Protein AF-A0ABD1BRX6-F1 (afdb_monomer_lite)

Foldseek 3Di:
DDPDDDPVSVVVVVVVVVVVCVVDVCPVVVVVVVVVVLLVPDPDPLLNVLLVVLVVDDAFDKDFLQVSLVVCCVVVSFPCPVHDVVSSVVSVVSVVVCVVSVSKAWDPDPDPRTIITD

pLDDT: mean 79.78, std 15.74, range [40.69, 96.5]

InterPro domains:
  IPR036388 Winged helix-like DNA-binding domain superfamily [G3DSA:1.10.10.10] (34-117)
  IPR044974 Disease resistance protein, plants [PTHR23155] (2-105)
  IPR058922 Disease resistance protein, winged helix domain [PF23559] (56-108)

Organism: NCBI:txid228776

Sequence (118 aa):
MSCKRTIQEWRHAVYVLNSYAIEFPGMEDKILTLMKYSFDSLKGEQLKSCLLYCALYPEDARISEEKLIEYWICEGIIDGSEGLERAENKGYKIIGSLVCASLLMNQINHNPYGIAYV

Radius of gyration: 17.4 Å; chains: 1; bounding box: 40×39×44 Å

Structure (mmCIF, N/CA/C/O backbone):
data_AF-A0ABD1BRX6-F1
#
_entry.id   AF-A0ABD1BRX6-F1
#
loop_
_atom_site.group_PDB
_atom_site.id
_atom_site.type_symbol
_atom_site.label_atom_id
_atom_site.label_alt_id
_atom_site.label_comp_id
_atom_site.label_asym_id
_atom_site.label_entity_id
_atom_site.label_seq_id
_atom_site.pdbx_PDB_ins_code
_atom_site.Cartn_x
_atom_site.Cartn_y
_atom_site.Cartn_z
_atom_site.occupancy
_atom_site.B_iso_or_equiv
_atom_site.auth_seq_id
_atom_site.auth_comp_id
_atom_site.auth_asym_id
_atom_site.auth_atom_id
_atom_site.pdbx_PDB_model_num
ATOM 1 N N . MET A 1 1 ? 22.929 6.873 -10.933 1.00 40.75 1 MET A N 1
ATOM 2 C CA . MET A 1 1 ? 22.444 7.807 -11.974 1.00 40.75 1 MET A CA 1
ATOM 3 C C . MET A 1 1 ? 22.599 7.133 -13.329 1.00 40.75 1 MET A C 1
ATOM 5 O O . MET A 1 1 ? 23.716 6.773 -13.673 1.00 40.75 1 MET A O 1
ATOM 9 N N . SER A 1 2 ? 21.500 6.878 -14.043 1.00 46.09 2 SER A N 1
ATOM 10 C CA . SER A 1 2 ? 21.537 6.257 -15.378 1.00 46.09 2 SER A CA 1
ATOM 11 C C . SER A 1 2 ? 22.032 7.272 -16.415 1.00 46.09 2 SER A C 1
ATOM 13 O O . SER A 1 2 ? 21.628 8.431 -16.385 1.00 46.09 2 SER A O 1
ATOM 15 N N . CYS A 1 3 ? 22.922 6.860 -17.318 1.00 58.00 3 CYS A N 1
ATOM 16 C CA . CYS A 1 3 ? 23.550 7.717 -18.332 1.00 58.00 3 CYS A CA 1
ATOM 17 C C . CYS A 1 3 ? 22.679 7.980 -19.579 1.00 58.00 3 CYS A C 1
ATOM 19 O O . CYS A 1 3 ? 23.136 8.648 -20.503 1.00 58.00 3 CYS A O 1
ATOM 21 N N . LYS A 1 4 ? 21.440 7.476 -19.610 1.00 70.81 4 LYS A N 1
ATOM 22 C CA . LYS A 1 4 ? 20.518 7.536 -20.756 1.00 70.81 4 LYS A CA 1
ATOM 23 C C . LYS A 1 4 ? 19.879 8.927 -20.863 1.00 70.81 4 LYS A C 1
ATOM 25 O O . LYS A 1 4 ? 19.254 9.387 -19.909 1.00 70.81 4 LYS A O 1
ATOM 30 N N . ARG A 1 5 ? 20.021 9.603 -22.009 1.00 81.88 5 ARG A N 1
ATOM 31 C CA . ARG A 1 5 ? 19.590 11.007 -22.200 1.00 81.88 5 ARG A CA 1
ATOM 32 C C . ARG A 1 5 ? 18.540 11.190 -23.293 1.00 81.88 5 ARG A C 1
ATOM 34 O O . ARG A 1 5 ? 17.907 12.238 -23.346 1.00 81.88 5 ARG A O 1
ATOM 41 N N . THR A 1 6 ? 18.338 10.194 -24.150 1.00 86.62 6 THR A N 1
ATOM 42 C CA . THR A 1 6 ? 17.428 10.273 -25.301 1.00 86.62 6 THR A CA 1
ATOM 43 C C . THR A 1 6 ? 16.291 9.257 -25.214 1.00 86.62 6 THR A C 1
ATOM 45 O O . THR A 1 6 ? 16.429 8.186 -24.622 1.00 86.62 6 THR A O 1
ATOM 48 N N . ILE A 1 7 ? 15.153 9.568 -25.841 1.00 84.50 7 ILE A N 1
ATOM 49 C CA . ILE A 1 7 ? 13.979 8.678 -25.877 1.00 84.50 7 ILE A CA 1
ATOM 50 C C . ILE A 1 7 ? 14.340 7.324 -26.509 1.00 84.50 7 ILE A C 1
ATOM 52 O O . ILE A 1 7 ? 13.854 6.285 -26.075 1.00 84.50 7 ILE A O 1
ATOM 56 N N . GLN A 1 8 ? 15.217 7.317 -27.511 1.00 89.56 8 GLN A N 1
ATOM 57 C CA . GLN A 1 8 ? 15.677 6.119 -28.208 1.00 89.56 8 GLN A CA 1
ATOM 58 C C . GLN A 1 8 ? 16.503 5.209 -27.290 1.00 89.56 8 GLN A C 1
ATOM 60 O O . GLN A 1 8 ? 16.295 3.999 -27.273 1.00 89.56 8 GLN A O 1
ATOM 65 N N . GLU A 1 9 ? 17.392 5.785 -26.479 1.00 79.12 9 GLU A N 1
ATOM 66 C CA . GLU A 1 9 ? 18.186 5.050 -25.492 1.00 79.12 9 GLU A CA 1
ATOM 67 C C . GLU A 1 9 ? 17.325 4.403 -24.398 1.00 79.12 9 GLU A C 1
ATOM 69 O O . GLU A 1 9 ? 17.636 3.294 -23.946 1.00 79.12 9 GLU A O 1
ATOM 74 N N . TRP A 1 10 ? 16.248 5.085 -23.990 1.00 82.12 10 TRP A N 1
ATOM 75 C CA . TRP A 1 10 ? 15.253 4.571 -23.047 1.00 82.12 10 TRP A CA 1
ATOM 76 C C . TRP A 1 10 ? 14.375 3.487 -23.672 1.00 82.12 10 TRP A C 1
ATOM 78 O O . TRP A 1 10 ? 14.231 2.420 -23.084 1.00 82.12 10 TRP A O 1
ATOM 88 N N . ARG A 1 11 ? 13.875 3.688 -24.898 1.00 84.81 11 ARG A N 1
ATOM 89 C CA . ARG A 1 11 ? 13.128 2.657 -25.643 1.00 84.81 11 ARG A CA 1
ATOM 90 C C . ARG A 1 11 ? 13.950 1.388 -25.836 1.00 84.81 11 ARG A C 1
ATOM 92 O O . ARG A 1 11 ? 13.429 0.292 -25.668 1.00 84.81 11 ARG A O 1
ATOM 99 N N . HIS A 1 12 ? 15.238 1.532 -26.137 1.00 80.44 12 HIS A N 1
ATOM 100 C CA . HIS A 1 12 ? 16.141 0.393 -26.237 1.00 80.44 12 HIS A CA 1
ATOM 101 C C . HIS A 1 12 ? 16.356 -0.290 -24.879 1.00 80.44 12 HIS A C 1
ATOM 103 O O . HIS A 1 12 ? 16.354 -1.511 -24.818 1.00 80.44 12 HIS A O 1
ATOM 109 N N . ALA A 1 13 ? 16.481 0.465 -23.782 1.00 76.56 13 ALA A N 1
ATOM 110 C CA . ALA A 1 13 ? 16.593 -0.120 -22.443 1.00 76.56 13 ALA A CA 1
ATOM 111 C C . ALA A 1 13 ? 15.339 -0.921 -22.048 1.00 76.56 13 ALA A C 1
ATOM 113 O O . ALA A 1 13 ? 15.476 -2.024 -21.531 1.00 76.56 13 ALA A O 1
ATOM 114 N N . VAL A 1 14 ? 14.142 -0.402 -22.342 1.00 79.38 14 VAL A N 1
ATOM 115 C CA . VAL A 1 14 ? 12.863 -1.099 -22.114 1.00 79.38 14 VAL A CA 1
ATOM 116 C C . VAL A 1 14 ? 12.765 -2.361 -22.970 1.00 79.38 14 VAL A C 1
ATOM 118 O O . VAL A 1 14 ? 12.422 -3.421 -22.462 1.00 79.38 14 VAL A O 1
ATOM 121 N N . TYR A 1 15 ? 13.124 -2.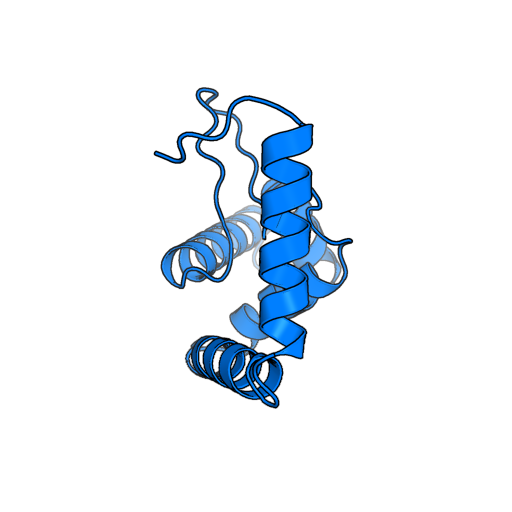277 -24.255 1.00 79.81 15 TYR A N 1
ATOM 122 C CA . TYR A 1 15 ? 13.175 -3.444 -25.138 1.00 79.81 15 TYR A CA 1
ATOM 123 C C . TYR A 1 15 ? 14.124 -4.526 -24.605 1.00 79.81 15 TYR A C 1
ATOM 125 O O . TYR A 1 15 ? 13.775 -5.704 -24.582 1.00 79.81 15 TYR A O 1
ATOM 133 N N . VAL A 1 16 ? 15.313 -4.127 -24.144 1.00 76.50 16 VAL A N 1
ATOM 134 C CA . VAL A 1 16 ? 16.284 -5.035 -23.530 1.00 76.50 16 VAL A CA 1
ATOM 135 C C . VAL A 1 16 ? 15.688 -5.661 -22.267 1.00 76.50 16 VAL A C 1
ATOM 137 O O . VAL A 1 16 ? 15.606 -6.874 -22.190 1.00 76.50 16 VAL A O 1
ATOM 140 N N . LEU A 1 17 ? 15.167 -4.879 -21.322 1.00 71.81 17 LEU A N 1
ATOM 141 C CA . LEU A 1 17 ? 14.546 -5.416 -20.101 1.00 71.81 17 LEU A CA 1
ATOM 142 C C . LEU A 1 17 ? 13.419 -6.421 -20.393 1.00 71.81 17 LEU A C 1
ATOM 144 O O . LEU A 1 17 ? 13.397 -7.504 -19.811 1.00 71.81 17 LEU A O 1
ATOM 148 N N . ASN A 1 18 ? 12.539 -6.104 -21.344 1.00 69.69 18 ASN A N 1
ATOM 149 C CA . ASN A 1 18 ? 11.449 -6.995 -21.741 1.00 69.69 18 ASN A CA 1
ATOM 150 C C . ASN A 1 18 ? 11.947 -8.259 -22.456 1.00 69.69 18 ASN A C 1
ATOM 152 O O . ASN A 1 18 ? 11.389 -9.332 -22.256 1.00 69.69 18 ASN A O 1
ATOM 156 N N . SER A 1 19 ? 13.009 -8.168 -23.261 1.00 68.00 19 SER A N 1
ATOM 157 C CA . SER A 1 19 ? 13.626 -9.356 -23.871 1.00 68.00 19 SER A CA 1
ATOM 158 C C . SER A 1 19 ? 14.379 -10.214 -22.851 1.00 68.00 19 SER A C 1
ATOM 160 O O . SER A 1 19 ? 14.318 -11.434 -22.943 1.00 68.00 19 SER A O 1
ATOM 162 N N . TYR A 1 20 ? 14.974 -9.622 -21.812 1.00 62.28 20 TYR A N 1
ATOM 163 C CA . TYR A 1 20 ? 15.551 -10.360 -20.684 1.00 62.28 20 TYR A CA 1
ATOM 164 C C . TYR A 1 20 ? 14.491 -11.164 -19.910 1.00 62.28 20 TYR A C 1
ATOM 166 O O . TYR A 1 20 ? 14.751 -12.305 -19.534 1.00 62.28 20 TYR A O 1
ATOM 174 N N . ALA A 1 21 ? 13.280 -10.630 -19.719 1.00 60.06 21 ALA A N 1
ATOM 175 C CA . ALA A 1 21 ? 12.174 -11.393 -19.128 1.00 60.06 21 ALA A CA 1
ATOM 176 C C . ALA A 1 21 ? 11.797 -12.636 -19.967 1.00 60.06 21 ALA A C 1
ATOM 178 O O . ALA A 1 21 ? 11.381 -13.651 -19.412 1.00 60.06 21 ALA A O 1
ATOM 179 N N . ILE A 1 22 ? 12.004 -12.579 -21.290 1.00 59.50 22 ILE A N 1
ATOM 180 C CA . ILE A 1 22 ? 11.786 -13.689 -22.234 1.00 59.50 22 ILE A CA 1
ATOM 181 C C . ILE A 1 22 ? 12.970 -14.679 -22.229 1.00 59.50 22 ILE A C 1
ATOM 183 O O . ILE A 1 22 ? 12.765 -15.885 -22.356 1.00 59.50 22 ILE A O 1
ATOM 187 N N . GLU A 1 23 ? 14.207 -14.200 -22.063 1.00 59.25 23 GLU A N 1
ATOM 188 C CA . GLU A 1 23 ? 15.433 -15.021 -22.079 1.00 59.25 23 GLU A CA 1
ATOM 189 C C . GLU A 1 23 ? 15.666 -15.837 -20.796 1.00 59.25 23 GLU A C 1
ATOM 191 O O . GLU A 1 23 ? 16.423 -16.811 -20.816 1.00 59.25 23 GLU A O 1
ATOM 196 N N . PHE A 1 24 ? 15.001 -15.491 -19.691 1.00 61.78 24 PHE A N 1
ATOM 197 C CA . PHE A 1 24 ? 15.063 -16.230 -18.429 1.00 61.78 24 PHE A CA 1
ATOM 198 C C . PHE A 1 24 ? 13.697 -16.846 -18.095 1.00 61.78 24 PHE A C 1
ATOM 200 O O . PHE A 1 24 ? 12.947 -16.264 -17.306 1.00 61.78 24 PHE A O 1
ATOM 207 N N . PRO A 1 25 ? 13.370 -18.041 -18.632 1.00 61.03 25 PRO A N 1
ATOM 208 C CA . PRO A 1 25 ? 12.165 -18.771 -18.252 1.00 61.03 25 PRO A CA 1
ATOM 209 C C . PRO A 1 25 ? 12.076 -18.885 -16.721 1.00 61.03 25 PRO A C 1
ATOM 211 O O . PRO A 1 25 ? 12.994 -19.397 -16.074 1.00 61.03 25 PRO A O 1
ATOM 214 N N . GLY A 1 26 ? 11.005 -18.346 -16.136 1.00 66.44 26 GLY A N 1
ATOM 215 C CA . GLY A 1 26 ? 10.793 -18.293 -14.685 1.00 66.44 26 GLY A CA 1
ATOM 216 C C . GLY A 1 26 ? 11.391 -17.077 -13.961 1.00 66.44 26 GLY A C 1
ATOM 217 O O . GLY A 1 26 ? 11.418 -17.054 -12.732 1.00 66.44 26 GLY A O 1
ATOM 218 N N . MET A 1 27 ? 11.887 -16.051 -14.666 1.00 71.12 27 MET A N 1
ATOM 219 C CA . MET A 1 27 ? 12.215 -14.754 -14.049 1.00 71.12 27 MET A CA 1
ATOM 220 C C . MET A 1 27 ? 10.964 -14.081 -13.485 1.00 71.12 27 MET A C 1
ATOM 222 O O . MET A 1 27 ? 11.006 -13.586 -12.361 1.00 71.12 27 MET A O 1
ATOM 226 N N . GLU A 1 28 ? 9.860 -14.123 -14.229 1.00 70.38 28 GLU A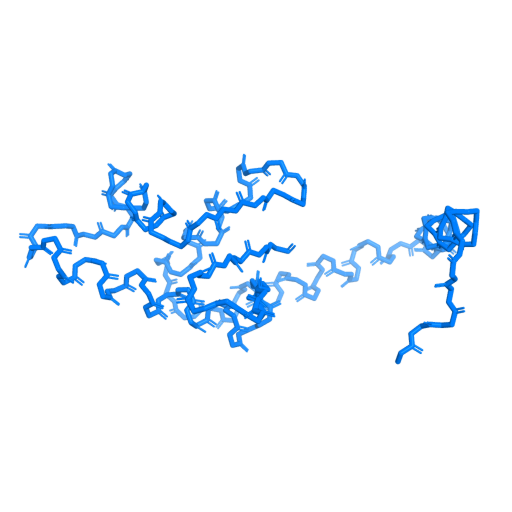 N 1
ATOM 227 C CA . GLU A 1 28 ? 8.551 -13.682 -13.750 1.00 70.38 28 GLU A CA 1
ATOM 228 C C . GLU A 1 28 ? 8.167 -14.440 -12.473 1.00 70.38 28 GLU A C 1
ATOM 230 O O . GLU A 1 28 ? 7.934 -13.810 -11.448 1.00 70.38 28 GLU A O 1
ATOM 235 N N . ASP A 1 29 ? 8.264 -15.774 -12.467 1.00 75.94 29 ASP A N 1
ATOM 236 C CA . ASP A 1 29 ? 7.997 -16.589 -11.273 1.00 75.94 29 ASP A CA 1
ATOM 237 C C . ASP A 1 29 ? 8.878 -16.196 -10.078 1.00 75.94 29 ASP A C 1
ATOM 239 O O . ASP A 1 29 ? 8.404 -16.123 -8.943 1.00 75.94 29 ASP A O 1
ATOM 243 N N . LYS A 1 30 ? 10.165 -15.904 -10.306 1.00 75.62 30 LYS A N 1
ATOM 244 C CA . LYS A 1 30 ? 11.093 -15.461 -9.252 1.00 75.62 30 LYS A CA 1
ATOM 245 C C . LYS A 1 30 ? 10.734 -14.079 -8.711 1.00 75.62 30 LYS A C 1
ATOM 247 O O . LYS A 1 30 ? 10.744 -13.894 -7.495 1.00 75.62 30 LYS A O 1
ATOM 252 N N . ILE A 1 31 ? 10.418 -13.122 -9.583 1.00 78.31 31 ILE A N 1
ATOM 253 C CA . ILE A 1 31 ? 10.022 -11.762 -9.190 1.00 78.31 31 ILE A CA 1
ATOM 254 C C . ILE A 1 31 ? 8.683 -11.803 -8.451 1.00 78.31 31 ILE A C 1
ATOM 256 O O . ILE A 1 31 ? 8.579 -11.244 -7.362 1.00 78.31 31 ILE A O 1
ATOM 260 N N . LEU A 1 32 ? 7.699 -12.535 -8.975 1.00 76.56 32 LEU A N 1
ATOM 261 C CA . LEU A 1 32 ? 6.409 -12.750 -8.324 1.00 76.56 32 LEU A CA 1
ATOM 262 C C . LEU A 1 32 ? 6.574 -13.429 -6.963 1.00 76.56 32 LEU A C 1
ATOM 264 O O . LEU A 1 32 ? 5.912 -13.039 -6.006 1.00 76.56 32 LEU A O 1
ATOM 268 N N . THR A 1 33 ? 7.492 -14.391 -6.832 1.00 75.75 33 THR A N 1
ATOM 269 C CA . THR A 1 33 ? 7.795 -15.031 -5.541 1.00 75.75 33 THR A CA 1
ATOM 270 C C . THR A 1 33 ? 8.378 -14.031 -4.539 1.00 75.75 33 THR A C 1
ATOM 272 O O . THR A 1 33 ? 7.990 -14.039 -3.372 1.00 75.75 33 THR A O 1
ATOM 275 N N . LEU A 1 34 ? 9.275 -13.142 -4.977 1.00 79.06 34 LEU A N 1
ATOM 276 C CA . LEU A 1 34 ? 9.840 -12.086 -4.129 1.00 79.06 34 LEU A CA 1
ATOM 277 C C . LEU A 1 34 ? 8.780 -11.054 -3.719 1.00 79.06 34 LEU A C 1
ATOM 279 O O . LEU A 1 34 ? 8.691 -10.705 -2.544 1.00 79.06 34 LEU A O 1
ATOM 283 N N . MET A 1 35 ? 7.942 -10.611 -4.659 1.00 78.75 35 MET A N 1
ATOM 284 C CA . MET A 1 35 ? 6.825 -9.704 -4.376 1.00 78.75 35 MET A CA 1
ATOM 285 C C . MET A 1 35 ? 5.826 -10.341 -3.410 1.00 78.75 35 MET A C 1
ATOM 287 O O . MET A 1 35 ? 5.424 -9.710 -2.432 1.00 78.75 35 MET A O 1
ATOM 291 N N . LYS A 1 36 ? 5.481 -11.615 -3.629 1.00 81.12 36 LYS A N 1
ATOM 292 C CA . LYS A 1 36 ? 4.609 -12.386 -2.742 1.00 81.12 36 LYS A CA 1
ATOM 293 C C . LYS A 1 36 ? 5.201 -12.508 -1.343 1.00 81.12 36 LYS A C 1
ATOM 295 O O . LYS A 1 36 ? 4.481 -12.317 -0.375 1.00 81.12 36 LYS A O 1
ATOM 300 N N . TYR A 1 37 ? 6.501 -12.768 -1.218 1.00 81.75 37 TYR A N 1
ATOM 301 C CA . TYR A 1 37 ? 7.163 -12.812 0.084 1.00 81.75 37 TYR A CA 1
ATOM 302 C C . TYR A 1 37 ? 7.047 -11.474 0.831 1.00 81.75 37 TYR A C 1
ATOM 304 O O . TYR A 1 37 ? 6.668 -11.452 2.003 1.00 81.75 37 TYR A O 1
ATOM 312 N N . SER A 1 38 ? 7.310 -10.352 0.153 1.00 78.88 38 SER A N 1
ATOM 313 C CA . SER A 1 38 ? 7.136 -9.018 0.739 1.00 78.88 38 SER A CA 1
ATOM 314 C C . SER A 1 38 ? 5.682 -8.766 1.151 1.00 78.88 38 SER A C 1
ATOM 316 O O . SER A 1 38 ? 5.438 -8.289 2.258 1.00 78.88 38 SER A O 1
ATOM 318 N N . PHE A 1 39 ? 4.715 -9.160 0.319 1.00 82.56 39 PHE A N 1
ATOM 319 C CA . PHE A 1 39 ? 3.287 -9.079 0.631 1.00 82.56 39 PHE A CA 1
ATOM 320 C C . PHE A 1 39 ? 2.897 -9.931 1.849 1.00 82.56 39 PHE A C 1
ATOM 322 O O . PHE A 1 39 ? 2.227 -9.451 2.764 1.00 82.56 39 PHE A O 1
ATOM 329 N N . ASP A 1 40 ? 3.352 -11.182 1.906 1.00 84.19 40 ASP A N 1
ATOM 330 C CA . ASP A 1 40 ? 3.069 -12.114 3.000 1.00 84.19 40 ASP A CA 1
ATOM 331 C C . ASP A 1 40 ? 3.700 -11.652 4.320 1.00 84.19 40 ASP A C 1
ATOM 333 O O . ASP A 1 40 ? 3.149 -11.915 5.392 1.00 84.19 4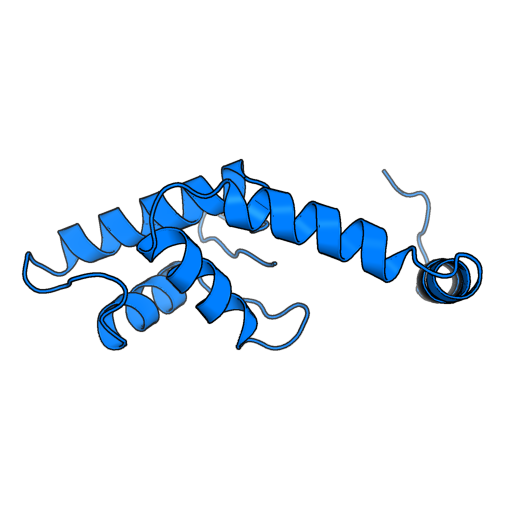0 ASP A O 1
ATOM 337 N N . SER A 1 41 ? 4.808 -10.907 4.251 1.00 85.38 41 SER A N 1
ATOM 338 C CA . SER A 1 41 ? 5.477 -10.319 5.415 1.00 85.38 41 SER A CA 1
ATOM 339 C C . SER A 1 41 ? 4.731 -9.128 6.038 1.00 85.38 41 SER A C 1
ATOM 341 O O . SER A 1 41 ? 5.026 -8.751 7.179 1.00 85.38 41 SER A O 1
ATOM 343 N N . LEU A 1 42 ? 3.746 -8.549 5.335 1.00 85.62 42 LEU A N 1
ATOM 344 C CA . LEU A 1 42 ? 2.918 -7.471 5.871 1.00 85.62 42 LEU A CA 1
ATOM 345 C C . LEU A 1 42 ? 2.081 -7.975 7.049 1.00 85.62 42 LEU A C 1
ATOM 347 O O . LEU A 1 42 ? 1.248 -8.878 6.929 1.00 85.62 42 LEU A O 1
ATOM 351 N N . LYS A 1 43 ? 2.282 -7.354 8.213 1.00 83.69 43 LYS A N 1
ATOM 352 C CA . LYS A 1 43 ? 1.545 -7.686 9.433 1.00 83.69 43 LYS A CA 1
ATOM 353 C C . LYS A 1 43 ? 0.193 -6.980 9.441 1.00 83.69 43 LYS A C 1
ATOM 355 O O . LYS A 1 43 ? 0.114 -5.802 9.773 1.00 83.69 43 LYS A O 1
ATOM 360 N N . GLY A 1 44 ? -0.860 -7.734 9.142 1.00 84.69 44 GLY A N 1
ATOM 361 C CA . GLY A 1 44 ? -2.249 -7.300 9.272 1.00 84.69 44 GLY A CA 1
ATOM 362 C C . GLY A 1 44 ? -2.991 -7.255 7.939 1.00 84.69 44 GLY A C 1
ATOM 363 O O . GLY A 1 44 ? -2.498 -6.713 6.952 1.00 84.69 44 GLY A O 1
ATOM 364 N N . GLU A 1 45 ? -4.211 -7.791 7.946 1.00 88.25 45 GLU A N 1
ATOM 365 C CA . GLU A 1 45 ? -5.099 -7.861 6.775 1.00 88.25 45 GLU A CA 1
ATOM 366 C C . GLU A 1 45 ? -5.430 -6.482 6.194 1.00 88.25 45 GLU A C 1
ATOM 368 O O . GLU A 1 45 ? -5.588 -6.335 4.985 1.00 88.25 45 GLU A O 1
ATOM 373 N N . GLN A 1 46 ? -5.458 -5.446 7.035 1.00 90.75 46 GLN A N 1
ATOM 374 C CA . GLN A 1 46 ? -5.706 -4.078 6.590 1.00 90.75 46 GLN A CA 1
ATOM 375 C C . GLN A 1 46 ? -4.593 -3.553 5.667 1.00 90.75 46 GLN A C 1
ATOM 377 O O . GLN A 1 46 ? -4.901 -2.996 4.620 1.00 90.75 46 GLN A O 1
ATOM 382 N N . LEU A 1 47 ? -3.308 -3.782 5.987 1.00 89.44 47 LEU A N 1
ATOM 383 C CA . LEU A 1 47 ? -2.201 -3.354 5.114 1.00 89.44 47 LEU A CA 1
ATOM 384 C C . LEU A 1 47 ? -2.235 -4.085 3.769 1.00 89.44 47 LEU A C 1
ATOM 386 O O . LEU A 1 47 ? -2.015 -3.472 2.727 1.00 89.44 47 LEU A O 1
ATOM 390 N N . LYS A 1 48 ? -2.528 -5.389 3.803 1.00 91.00 48 LYS A N 1
ATOM 391 C CA . LYS A 1 48 ? -2.668 -6.218 2.603 1.00 91.00 48 LYS A CA 1
ATOM 392 C C . LYS A 1 48 ? -3.813 -5.729 1.720 1.00 91.00 48 LYS A C 1
ATOM 394 O O . LYS A 1 48 ? -3.624 -5.565 0.521 1.00 91.00 48 LYS A O 1
ATOM 399 N N . SER A 1 49 ? -4.965 -5.436 2.319 1.00 94.50 49 SER A N 1
ATOM 400 C CA . SER A 1 49 ? -6.147 -4.934 1.609 1.00 94.50 49 SER A CA 1
ATOM 401 C C . SER A 1 49 ? -5.897 -3.560 0.986 1.00 94.50 49 SER A C 1
ATOM 403 O O . SER A 1 49 ? -6.205 -3.357 -0.183 1.00 94.50 49 SER A O 1
ATOM 405 N N . CYS A 1 50 ? -5.267 -2.642 1.727 1.00 93.31 50 CYS A N 1
ATOM 406 C CA . CYS A 1 50 ? -4.861 -1.335 1.210 1.00 93.31 50 CYS A CA 1
ATOM 407 C C . CYS A 1 50 ? -3.918 -1.458 0.004 1.00 93.31 50 CYS A C 1
ATOM 409 O O . CYS A 1 50 ? -4.116 -0.778 -0.999 1.00 93.31 50 CYS A O 1
ATOM 411 N N . LEU A 1 51 ? -2.930 -2.357 0.066 1.00 91.44 51 LEU A N 1
ATOM 412 C CA . LEU A 1 51 ? -2.015 -2.598 -1.050 1.00 91.44 51 LEU A CA 1
ATOM 413 C C . LEU A 1 51 ? -2.721 -3.227 -2.262 1.00 91.44 51 LEU A C 1
ATOM 415 O O . LEU A 1 51 ? -2.483 -2.808 -3.391 1.00 91.44 51 LEU A O 1
ATOM 419 N N . LEU A 1 52 ? -3.614 -4.196 -2.044 1.00 91.88 52 LEU A N 1
ATOM 420 C CA . LEU A 1 52 ? -4.413 -4.793 -3.120 1.00 91.88 52 LEU A CA 1
ATOM 421 C C . LEU A 1 52 ? -5.332 -3.768 -3.787 1.00 91.88 52 LEU A C 1
ATOM 423 O O . LEU A 1 52 ? -5.515 -3.816 -4.999 1.00 91.88 52 LEU A O 1
ATOM 427 N N . TYR A 1 53 ? -5.867 -2.814 -3.025 1.00 93.31 53 TYR A N 1
ATOM 428 C CA . TYR A 1 53 ? -6.660 -1.724 -3.584 1.00 93.31 53 TYR A CA 1
ATOM 429 C C . TYR A 1 53 ? -5.841 -0.867 -4.562 1.00 93.31 53 TYR A C 1
ATOM 431 O O . TYR A 1 53 ? -6.345 -0.480 -5.613 1.00 93.31 53 TYR A O 1
ATOM 439 N N . CYS A 1 54 ? -4.555 -0.627 -4.278 1.00 90.00 54 CYS A N 1
ATOM 440 C CA . CYS A 1 54 ? -3.669 0.079 -5.209 1.00 90.00 54 CYS A CA 1
ATOM 441 C C . CYS A 1 54 ? -3.507 -0.657 -6.551 1.00 90.00 54 CYS A C 1
ATOM 443 O O . CYS A 1 54 ? -3.330 -0.003 -7.573 1.00 90.00 54 CYS A O 1
ATOM 445 N N . ALA A 1 55 ? -3.631 -1.989 -6.581 1.00 89.25 55 ALA A N 1
ATOM 446 C CA . ALA A 1 55 ? -3.547 -2.776 -7.815 1.00 89.25 55 ALA A CA 1
ATOM 447 C C . ALA A 1 55 ? -4.760 -2.596 -8.753 1.00 89.25 55 ALA A C 1
ATOM 449 O O . ALA A 1 55 ? -4.739 -3.086 -9.879 1.00 89.25 55 ALA A O 1
ATOM 450 N N . LEU A 1 56 ? -5.816 -1.899 -8.310 1.00 90.56 56 LEU A N 1
ATOM 451 C CA . LEU A 1 56 ? -6.959 -1.532 -9.156 1.00 90.56 56 LEU A CA 1
ATOM 452 C C . LEU A 1 56 ? -6.654 -0.350 -10.084 1.00 90.56 56 LEU A C 1
ATOM 454 O O . LEU A 1 56 ? -7.408 -0.091 -11.025 1.00 90.56 56 LEU A O 1
ATOM 458 N N . TYR A 1 57 ? -5.579 0.387 -9.815 1.00 86.69 57 TYR A N 1
ATOM 459 C CA . TYR A 1 57 ? -5.174 1.511 -10.641 1.00 86.69 57 TYR A CA 1
ATOM 460 C C . TYR A 1 57 ? -4.376 1.035 -11.862 1.00 86.69 57 TYR A C 1
ATOM 462 O O . TYR A 1 57 ? -3.699 0.009 -11.797 1.00 86.69 57 TYR A O 1
ATOM 470 N N . PRO A 1 58 ? -4.429 1.779 -12.983 1.00 87.69 58 PRO A N 1
ATOM 471 C CA . PRO A 1 58 ? -3.555 1.525 -14.119 1.00 87.69 58 PRO A CA 1
ATOM 472 C C . PRO A 1 58 ? -2.076 1.541 -13.718 1.00 87.69 58 PRO A C 1
ATOM 474 O O . PRO A 1 58 ? -1.686 2.238 -12.779 1.00 87.69 58 PRO A O 1
ATOM 477 N N . GLU A 1 59 ? -1.255 0.825 -14.482 1.00 78.50 59 GLU A N 1
ATOM 478 C CA . GLU A 1 59 ? 0.204 0.893 -14.372 1.00 78.50 59 GLU A CA 1
ATOM 479 C C . GLU A 1 59 ? 0.685 2.358 -14.423 1.00 78.50 59 GLU A C 1
ATOM 481 O O . GLU A 1 59 ? 0.150 3.170 -15.186 1.00 78.50 59 GLU A O 1
ATOM 486 N N . ASP A 1 60 ? 1.652 2.704 -13.568 1.00 78.19 60 ASP A N 1
ATOM 487 C CA . ASP A 1 60 ? 2.226 4.050 -13.412 1.00 78.19 60 ASP A CA 1
ATOM 488 C C . ASP A 1 60 ? 1.234 5.173 -13.023 1.00 78.19 60 ASP A C 1
ATOM 490 O O . ASP A 1 60 ? 1.528 6.369 -13.171 1.00 78.19 60 ASP A O 1
ATOM 494 N N . ALA A 1 61 ? 0.043 4.838 -12.515 1.00 83.19 61 ALA A N 1
ATOM 495 C CA . ALA A 1 61 ? -0.938 5.841 -12.113 1.00 83.19 61 ALA A CA 1
ATOM 496 C C . ALA A 1 61 ? -0.443 6.726 -10.953 1.00 83.19 61 ALA A C 1
ATOM 498 O O . ALA A 1 61 ? 0.080 6.257 -9.943 1.00 83.19 61 ALA A O 1
ATOM 499 N N . ARG A 1 62 ? -0.687 8.040 -11.075 1.00 80.75 62 ARG A N 1
ATOM 500 C CA . ARG A 1 62 ? -0.483 9.021 -9.995 1.00 80.75 62 ARG A CA 1
ATOM 501 C C . ARG A 1 62 ? -1.700 9.048 -9.097 1.00 80.75 62 ARG A C 1
ATOM 503 O O . ARG A 1 62 ? -2.772 9.465 -9.541 1.00 80.75 62 ARG A O 1
ATOM 510 N N . ILE A 1 63 ? -1.516 8.693 -7.835 1.00 82.56 63 ILE A N 1
ATOM 511 C CA . ILE A 1 63 ? -2.589 8.716 -6.847 1.00 82.56 63 ILE A CA 1
ATOM 512 C C . ILE A 1 63 ? -2.161 9.663 -5.732 1.00 82.56 63 ILE A C 1
ATOM 514 O O . ILE A 1 63 ? -1.044 9.571 -5.223 1.00 82.56 63 ILE A O 1
ATOM 518 N N . SER A 1 64 ? -3.024 10.619 -5.386 1.00 88.94 64 SER A N 1
ATOM 519 C CA . SER A 1 64 ? -2.766 11.469 -4.227 1.00 88.94 64 SER A CA 1
ATOM 520 C C . SER A 1 64 ? -3.046 10.678 -2.952 1.00 88.94 64 SER A C 1
ATOM 522 O O . SER A 1 64 ? -4.011 9.909 -2.897 1.00 88.94 64 SER A O 1
ATOM 524 N N . GLU A 1 65 ? -2.198 10.850 -1.940 1.00 89.44 65 GLU A N 1
ATOM 525 C CA . GLU A 1 65 ? -2.313 10.122 -0.672 1.00 89.44 65 GLU A CA 1
ATOM 526 C C . GLU A 1 65 ? -3.671 10.396 -0.019 1.00 89.44 65 GLU A C 1
ATOM 528 O O . GLU A 1 65 ? -4.341 9.468 0.425 1.00 89.44 65 GLU A O 1
ATOM 533 N N . GLU A 1 66 ? -4.133 11.648 -0.072 1.00 91.94 66 GLU A N 1
ATOM 534 C CA . GLU A 1 66 ? -5.414 12.074 0.493 1.00 91.94 66 GLU A CA 1
ATOM 535 C C . GLU A 1 66 ? -6.588 11.326 -0.150 1.00 91.94 66 GLU A C 1
ATOM 537 O O . GLU A 1 66 ? -7.455 10.811 0.551 1.00 91.94 66 GLU A O 1
ATOM 542 N N . LYS A 1 67 ? -6.596 11.211 -1.487 1.00 91.88 67 LYS A N 1
ATOM 543 C CA . LYS A 1 67 ? -7.671 10.522 -2.216 1.00 91.88 67 LYS A CA 1
ATOM 544 C C . LYS A 1 67 ? -7.644 9.024 -1.974 1.00 91.88 67 LYS A C 1
ATOM 546 O O . LYS A 1 67 ? -8.693 8.405 -1.860 1.00 91.88 67 LYS A O 1
ATOM 551 N N . LEU A 1 68 ? -6.453 8.433 -1.920 1.00 93.81 68 LEU A N 1
ATOM 552 C CA . LEU A 1 68 ? -6.312 7.008 -1.649 1.00 93.81 68 LEU A CA 1
ATOM 553 C C . LEU A 1 68 ? -6.863 6.660 -0.261 1.00 93.81 68 LEU A C 1
ATOM 555 O O . LEU A 1 68 ? -7.600 5.687 -0.115 1.00 93.81 68 LEU A O 1
ATOM 559 N N . ILE A 1 69 ? -6.554 7.492 0.737 1.00 95.12 69 ILE A N 1
ATOM 560 C CA . ILE A 1 69 ? -7.068 7.354 2.100 1.00 95.12 69 ILE A CA 1
ATOM 561 C C . ILE A 1 69 ? -8.587 7.535 2.130 1.00 95.12 69 ILE A C 1
ATOM 563 O O . ILE A 1 69 ? -9.272 6.713 2.736 1.00 95.12 69 ILE A O 1
ATOM 567 N N . GLU A 1 70 ? -9.120 8.557 1.454 1.00 94.81 70 GLU A N 1
ATOM 568 C CA . GLU A 1 70 ? -10.567 8.777 1.336 1.00 94.81 70 GLU A CA 1
ATOM 569 C C . GLU A 1 70 ? -11.266 7.535 0.769 1.00 94.81 70 GLU A C 1
ATOM 571 O O . GLU A 1 70 ? -12.227 7.044 1.360 1.00 94.81 70 GLU A O 1
ATOM 576 N N . TYR A 1 71 ? -10.730 6.950 -0.306 1.00 94.88 71 TYR A N 1
ATOM 577 C CA . TYR A 1 71 ? -11.279 5.726 -0.884 1.00 94.88 71 TYR A CA 1
ATOM 578 C C . TYR A 1 71 ? -11.201 4.532 0.064 1.00 94.88 71 TYR A C 1
ATOM 580 O O . TYR A 1 71 ? -12.186 3.815 0.210 1.00 94.88 71 TYR A O 1
ATOM 588 N N . TRP A 1 72 ? -10.088 4.331 0.771 1.00 96.50 72 TRP A N 1
ATOM 589 C CA . TRP A 1 72 ? -9.998 3.252 1.757 1.00 96.50 72 TRP A CA 1
ATOM 590 C C . TRP A 1 72 ? -11.005 3.395 2.901 1.00 96.50 72 TRP A C 1
ATOM 592 O O . TRP A 1 72 ? -11.467 2.382 3.428 1.00 96.50 72 TRP A O 1
ATOM 602 N N . ILE A 1 73 ? -11.355 4.624 3.287 1.00 96.00 73 ILE A N 1
ATOM 603 C CA . ILE A 1 73 ? -12.389 4.884 4.294 1.00 96.00 73 ILE A CA 1
ATOM 604 C C . ILE A 1 73 ? -13.781 4.627 3.706 1.00 96.00 73 ILE A C 1
ATOM 606 O O . ILE A 1 73 ? -14.583 3.935 4.332 1.00 96.00 73 ILE A O 1
ATOM 610 N N . CYS A 1 74 ? -14.069 5.133 2.502 1.00 94.50 74 CYS A N 1
ATOM 611 C CA . CYS A 1 74 ? -15.351 4.925 1.820 1.00 94.50 74 CYS A CA 1
ATOM 612 C C . CYS A 1 74 ? -15.654 3.442 1.564 1.00 94.50 74 CYS A C 1
ATOM 614 O O . CYS A 1 74 ? -16.791 3.012 1.741 1.00 94.50 74 CYS A O 1
ATOM 616 N N . GLU A 1 75 ? -14.637 2.663 1.201 1.00 93.50 75 GLU A N 1
ATOM 617 C CA . GLU A 1 75 ? -14.727 1.214 0.981 1.00 93.50 75 GLU A CA 1
ATOM 618 C C . GLU A 1 75 ? -14.736 0.409 2.295 1.00 93.50 75 GLU A C 1
ATOM 620 O O . GLU A 1 75 ? -14.861 -0.814 2.286 1.00 93.50 75 GLU A O 1
ATOM 625 N N . GLY A 1 76 ? -14.585 1.071 3.448 1.00 94.25 76 GLY A N 1
ATOM 626 C CA . GLY A 1 76 ? -14.594 0.428 4.763 1.00 94.25 76 GLY A CA 1
ATOM 627 C C . GLY A 1 76 ? -1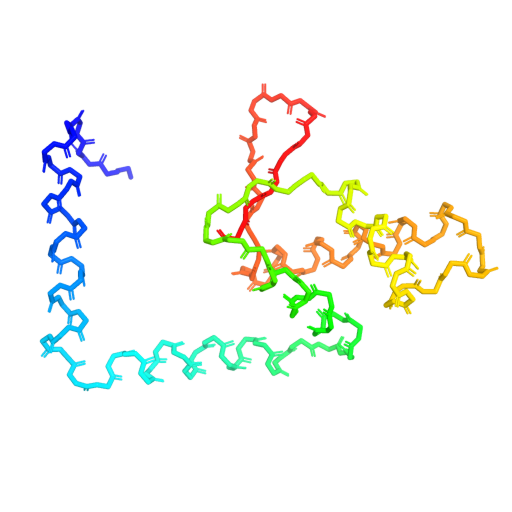3.349 -0.412 5.070 1.00 94.25 76 GLY A C 1
ATOM 628 O O . GLY A 1 76 ? -13.336 -1.151 6.053 1.00 94.25 76 GLY A O 1
ATOM 629 N N . ILE A 1 77 ? -12.286 -0.291 4.268 1.00 94.81 77 ILE A N 1
ATOM 630 C CA . ILE A 1 77 ? -10.980 -0.914 4.538 1.00 94.81 77 ILE A CA 1
ATOM 631 C C . ILE A 1 77 ? -10.363 -0.282 5.794 1.00 94.81 77 ILE A C 1
ATOM 633 O O . ILE A 1 77 ? -9.758 -0.968 6.625 1.00 94.81 77 ILE A O 1
ATOM 637 N N . ILE A 1 78 ? -10.538 1.032 5.951 1.00 95.00 78 ILE A N 1
ATOM 638 C CA . ILE A 1 78 ? -10.217 1.774 7.169 1.00 95.00 78 ILE A CA 1
ATOM 639 C C . ILE A 1 78 ? -11.518 2.154 7.866 1.00 95.00 78 ILE A C 1
ATOM 641 O O . ILE A 1 78 ? -12.370 2.830 7.298 1.00 95.00 78 ILE A O 1
ATOM 645 N N . ASP A 1 79 ? -11.644 1.752 9.128 1.00 93.19 79 ASP A N 1
ATOM 646 C CA . ASP A 1 79 ? -12.798 2.105 9.945 1.00 93.19 79 ASP A CA 1
ATOM 647 C C . ASP A 1 79 ? -12.825 3.612 10.256 1.00 93.19 79 ASP A C 1
ATOM 649 O O . ASP A 1 79 ? -11.964 4.136 10.974 1.00 93.19 79 ASP A O 1
ATOM 653 N N . GLY A 1 80 ? -13.838 4.282 9.702 1.00 89.56 80 GLY A N 1
ATOM 654 C CA . GLY A 1 80 ? -14.144 5.696 9.909 1.00 89.56 80 GLY A CA 1
ATOM 655 C C . GLY A 1 80 ? -15.048 5.991 11.110 1.00 89.56 80 GLY A C 1
ATOM 656 O O . GLY A 1 80 ? -15.257 7.162 11.429 1.00 89.56 80 GLY A O 1
ATOM 657 N N . SER A 1 81 ? -15.589 4.972 11.790 1.00 89.56 81 SER A N 1
ATOM 658 C CA . SER A 1 81 ? -16.579 5.154 12.865 1.00 89.56 81 SER A CA 1
ATOM 659 C C . SER A 1 81 ? -16.025 5.877 14.099 1.00 89.56 81 SER A C 1
ATOM 661 O O . SER A 1 81 ? -16.761 6.564 14.806 1.00 89.56 81 SER A O 1
ATOM 663 N N . GLU A 1 82 ? -14.711 5.797 14.323 1.00 88.44 82 GLU A N 1
ATOM 664 C CA . GLU A 1 82 ? -14.005 6.491 15.408 1.00 88.44 82 GLU A CA 1
ATOM 665 C C . GLU A 1 82 ? -13.681 7.967 15.094 1.00 88.44 82 GLU A C 1
ATOM 667 O O . GLU A 1 82 ? -13.025 8.638 15.897 1.00 88.44 82 GLU A O 1
ATOM 672 N N . GLY A 1 83 ? -14.123 8.474 13.939 1.00 93.38 83 GLY A N 1
ATOM 673 C CA . GLY A 1 83 ? -13.921 9.846 13.479 1.00 93.38 83 GLY A CA 1
ATOM 674 C C . GLY A 1 83 ? -12.954 9.953 12.298 1.00 93.38 83 GLY A C 1
ATOM 675 O O . GLY A 1 83 ? -11.951 9.238 12.224 1.00 93.38 83 GLY A O 1
ATOM 676 N N . LEU A 1 84 ? -13.244 10.899 11.397 1.00 92.69 84 LEU A N 1
ATOM 677 C CA . LEU A 1 84 ? -12.522 11.083 10.134 1.00 92.69 84 LEU A CA 1
ATOM 678 C C . LEU A 1 84 ? -11.022 11.326 10.346 1.00 92.69 84 LEU A C 1
ATOM 680 O O . LEU A 1 84 ? -10.206 10.615 9.775 1.00 92.69 84 LEU A O 1
ATOM 684 N N . GLU A 1 85 ? -10.656 12.232 11.254 1.00 94.56 85 GLU A N 1
ATOM 685 C CA . GLU A 1 85 ? -9.252 12.548 11.555 1.00 94.56 85 GLU A CA 1
ATOM 686 C C . GLU A 1 85 ? -8.457 11.310 12.016 1.00 94.56 85 GLU A C 1
ATOM 688 O O . GLU A 1 85 ? -7.297 11.111 11.649 1.00 94.56 85 GLU A O 1
ATOM 693 N N . ARG A 1 86 ? -9.066 10.426 12.820 1.00 94.81 86 ARG A N 1
ATOM 694 C CA . ARG A 1 86 ? -8.400 9.190 13.263 1.00 94.81 86 ARG A CA 1
ATOM 695 C C . ARG A 1 86 ? -8.225 8.206 12.114 1.00 94.81 86 ARG A C 1
ATOM 697 O O . ARG A 1 86 ? -7.191 7.542 12.046 1.00 94.81 86 ARG A O 1
ATOM 704 N N . ALA A 1 87 ? -9.219 8.103 11.239 1.00 95.44 87 ALA A N 1
ATOM 705 C CA . ALA A 1 87 ? -9.169 7.245 10.065 1.00 95.44 87 ALA A CA 1
ATOM 706 C C . ALA A 1 87 ? -8.113 7.728 9.059 1.00 95.44 87 ALA A C 1
ATOM 708 O O . ALA A 1 87 ? -7.304 6.928 8.592 1.00 95.44 87 ALA A O 1
ATOM 709 N N . GLU A 1 88 ? -8.028 9.038 8.827 1.00 95.56 88 GLU A N 1
ATOM 710 C CA . GLU A 1 88 ? -6.993 9.644 7.989 1.00 95.56 88 GLU A CA 1
ATOM 711 C C . GLU A 1 88 ? -5.590 9.369 8.537 1.00 95.56 88 GLU A C 1
ATOM 713 O O . GLU A 1 88 ? -4.724 8.863 7.822 1.00 95.56 88 GLU A O 1
ATOM 718 N N . ASN A 1 89 ? -5.375 9.593 9.838 1.00 95.31 89 ASN A N 1
ATOM 7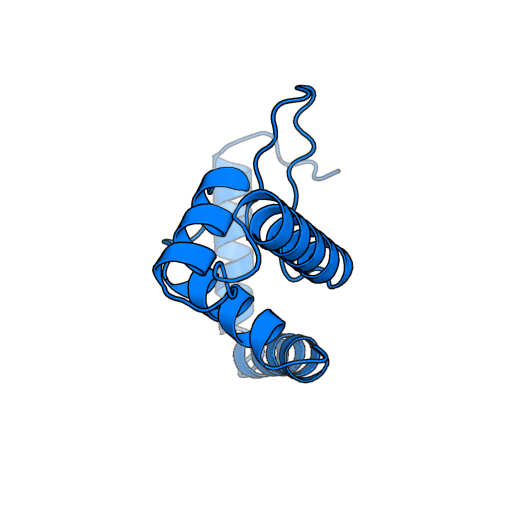19 C CA . ASN A 1 89 ? -4.103 9.290 10.500 1.00 95.31 89 ASN A CA 1
ATOM 720 C C . ASN A 1 89 ? -3.717 7.801 10.393 1.00 95.31 89 ASN A C 1
ATOM 722 O O . ASN A 1 89 ? -2.541 7.473 10.198 1.00 95.31 89 ASN A O 1
ATOM 726 N N . LYS A 1 90 ? -4.690 6.879 10.493 1.00 94.94 90 LYS A N 1
ATOM 727 C CA . LYS A 1 90 ? -4.465 5.444 10.232 1.00 94.94 90 LYS A CA 1
ATOM 728 C C . LYS A 1 90 ? -4.044 5.215 8.775 1.00 94.94 90 LYS A C 1
ATOM 730 O O . LYS A 1 90 ? -3.096 4.466 8.543 1.00 94.94 90 LYS A O 1
ATOM 735 N N . GLY A 1 91 ? -4.689 5.887 7.823 1.00 94.19 91 GLY A N 1
ATOM 736 C CA . GLY A 1 91 ? -4.353 5.845 6.399 1.00 94.19 91 GLY A CA 1
ATOM 737 C C . GLY A 1 91 ? -2.909 6.257 6.113 1.00 94.19 91 GLY A C 1
ATOM 738 O O . GLY A 1 91 ? -2.153 5.473 5.539 1.00 94.19 91 GLY A O 1
ATOM 739 N N . TYR A 1 92 ? -2.474 7.418 6.608 1.00 94.69 92 TYR A N 1
ATOM 740 C CA . TYR A 1 92 ? -1.087 7.875 6.443 1.00 94.69 92 TYR A CA 1
ATOM 741 C C . TYR A 1 92 ? -0.068 6.916 7.065 1.00 94.69 92 TYR A C 1
ATOM 743 O O . TYR A 1 92 ? 0.987 6.655 6.484 1.00 94.69 92 TYR A O 1
ATOM 751 N N . LYS A 1 93 ? -0.386 6.325 8.224 1.00 93.81 93 LYS A N 1
ATOM 752 C CA . LYS A 1 93 ? 0.466 5.300 8.846 1.00 93.81 93 LYS A CA 1
ATOM 753 C C . LYS A 1 93 ? 0.614 4.058 7.957 1.00 93.81 93 LYS A C 1
ATOM 755 O O . LYS A 1 93 ? 1.705 3.484 7.890 1.00 93.81 93 LYS A O 1
ATOM 760 N N . ILE A 1 94 ? -0.461 3.632 7.293 1.00 93.25 94 ILE A N 1
ATOM 761 C CA . ILE A 1 94 ? -0.444 2.498 6.359 1.00 93.25 94 ILE A CA 1
ATOM 762 C C . ILE A 1 94 ? 0.409 2.831 5.135 1.00 93.25 94 ILE A C 1
ATOM 764 O O . ILE A 1 94 ? 1.304 2.049 4.816 1.00 93.25 94 ILE A O 1
ATOM 768 N N . ILE A 1 95 ? 0.213 4.002 4.516 1.00 92.50 95 ILE A N 1
ATOM 769 C CA . ILE A 1 95 ? 1.042 4.464 3.389 1.00 92.50 95 ILE A CA 1
ATOM 770 C C . ILE A 1 95 ? 2.519 4.463 3.784 1.00 92.50 95 ILE A C 1
ATOM 772 O O . ILE A 1 95 ? 3.329 3.825 3.116 1.00 92.50 95 ILE A O 1
ATOM 776 N N . GLY A 1 96 ? 2.869 5.082 4.916 1.00 90.44 96 GLY A N 1
ATOM 777 C CA . GLY A 1 96 ? 4.247 5.102 5.410 1.00 90.44 96 GLY A CA 1
ATOM 778 C C . GLY A 1 96 ? 4.829 3.700 5.612 1.00 90.44 96 GLY A C 1
ATOM 779 O O . GLY A 1 96 ? 5.978 3.449 5.258 1.00 90.44 96 GLY A O 1
ATOM 780 N N . SER A 1 97 ? 4.027 2.754 6.107 1.00 89.94 97 SER A N 1
ATOM 781 C CA . SER A 1 97 ? 4.457 1.361 6.288 1.00 89.94 97 SER A CA 1
ATOM 782 C C . SER A 1 97 ? 4.714 0.651 4.953 1.00 89.94 97 SER A C 1
ATOM 784 O O . SER A 1 97 ? 5.706 -0.066 4.827 1.00 89.94 97 SER A O 1
ATOM 786 N N . LEU A 1 98 ? 3.858 0.868 3.950 1.00 89.19 98 LEU A N 1
ATOM 787 C CA . LEU A 1 98 ? 4.016 0.303 2.607 1.00 89.19 98 LEU A CA 1
ATOM 788 C C . LEU A 1 98 ? 5.221 0.910 1.870 1.00 89.19 98 LEU A C 1
ATOM 790 O O . LEU A 1 98 ? 5.965 0.181 1.215 1.00 89.19 98 LEU A O 1
ATOM 794 N N . VAL A 1 99 ? 5.472 2.211 2.045 1.00 89.31 99 VAL A N 1
ATOM 795 C CA . VAL A 1 99 ? 6.670 2.884 1.518 1.00 89.31 99 VAL A CA 1
ATOM 796 C C . VAL A 1 99 ? 7.939 2.343 2.178 1.00 89.31 99 VAL A C 1
ATOM 798 O O . VAL A 1 99 ? 8.894 1.999 1.484 1.00 89.31 99 VAL A O 1
ATOM 801 N N . CYS A 1 100 ? 7.956 2.178 3.506 1.00 86.19 100 CYS A N 1
ATOM 802 C CA . CYS A 1 100 ? 9.088 1.560 4.206 1.00 86.19 100 CYS A CA 1
ATOM 803 C C . CYS A 1 100 ? 9.348 0.112 3.757 1.00 86.19 100 CYS A C 1
ATOM 805 O O . CYS A 1 100 ? 10.499 -0.317 3.720 1.00 86.19 100 CYS A O 1
ATOM 807 N N . ALA A 1 101 ? 8.300 -0.629 3.390 1.00 82.88 101 ALA A N 1
ATOM 808 C CA . ALA A 1 101 ? 8.407 -1.977 2.836 1.00 82.88 101 ALA A CA 1
ATOM 809 C C . ALA A 1 101 ? 8.824 -2.005 1.349 1.00 82.88 101 ALA A C 1
ATOM 811 O O . ALA A 1 101 ? 8.949 -3.086 0.781 1.00 82.88 101 ALA A O 1
ATOM 812 N N . SER A 1 102 ? 9.057 -0.843 0.720 1.00 84.56 102 SER A N 1
ATOM 813 C CA . SER A 1 102 ? 9.323 -0.698 -0.723 1.00 84.56 102 SER A CA 1
ATOM 814 C C . SER A 1 102 ? 8.212 -1.267 -1.617 1.00 84.56 102 SER A C 1
ATOM 816 O O . SER A 1 102 ? 8.480 -1.720 -2.726 1.00 84.56 102 SER A O 1
ATOM 818 N N . LEU A 1 103 ? 6.969 -1.264 -1.122 1.00 85.38 103 LEU A N 1
ATOM 819 C CA . LEU A 1 103 ? 5.775 -1.716 -1.849 1.00 85.38 103 LEU A CA 1
ATOM 820 C C . LEU A 1 103 ? 4.970 -0.552 -2.443 1.00 85.38 103 LEU A C 1
ATOM 822 O O . LEU A 1 103 ? 4.100 -0.785 -3.273 1.00 85.38 103 LEU A O 1
ATOM 826 N N . LEU A 1 104 ? 5.267 0.680 -2.018 1.00 85.69 104 LEU A N 1
ATOM 827 C CA . LEU A 1 104 ? 4.834 1.929 -2.643 1.00 85.69 104 LEU A CA 1
ATOM 828 C C . LEU A 1 104 ? 6.038 2.869 -2.751 1.00 85.69 104 LEU A C 1
ATOM 830 O O . LEU A 1 104 ? 6.896 2.907 -1.867 1.00 85.69 104 LEU A O 1
ATOM 834 N N . MET A 1 105 ? 6.093 3.660 -3.811 1.00 79.44 105 MET A N 1
ATOM 835 C CA . MET A 1 105 ? 7.141 4.638 -4.062 1.00 79.44 105 MET A CA 1
ATOM 836 C C . MET A 1 105 ? 6.631 6.057 -3.792 1.00 79.44 105 MET A C 1
ATOM 838 O O . MET A 1 105 ? 5.842 6.616 -4.547 1.00 79.44 105 MET A O 1
ATOM 842 N N . ASN A 1 106 ? 7.130 6.709 -2.744 1.00 71.06 106 ASN A N 1
ATOM 843 C CA . ASN A 1 106 ? 6.867 8.136 -2.563 1.00 71.06 106 ASN A CA 1
ATOM 844 C C . ASN A 1 106 ? 7.702 8.944 -3.569 1.00 71.06 106 ASN A C 1
ATOM 846 O O . ASN A 1 106 ? 8.916 8.744 -3.669 1.00 71.06 106 ASN A O 1
ATOM 850 N N . GLN A 1 107 ? 7.090 9.872 -4.302 1.00 64.94 107 GLN A N 1
ATOM 851 C CA . GLN A 1 107 ? 7.867 10.849 -5.050 1.00 64.94 107 GLN A CA 1
ATOM 852 C C . GLN A 1 107 ? 8.181 12.004 -4.133 1.00 64.94 107 GLN A C 1
ATOM 854 O O . GLN A 1 107 ? 7.318 12.809 -3.784 1.00 64.94 107 GLN A O 1
ATOM 859 N N . ILE A 1 108 ? 9.464 12.134 -3.819 1.00 53.62 108 ILE A N 1
ATOM 860 C CA . ILE A 1 108 ? 10.008 13.373 -3.282 1.00 53.62 108 ILE A CA 1
ATOM 861 C C . ILE A 1 108 ? 9.903 14.417 -4.400 1.00 53.62 108 ILE A C 1
ATOM 863 O O . ILE A 1 108 ? 10.855 14.681 -5.135 1.00 53.62 108 ILE A O 1
ATOM 867 N N . ASN A 1 109 ? 8.721 15.006 -4.562 1.00 45.62 109 ASN A N 1
ATOM 868 C CA . ASN A 1 109 ? 8.619 16.282 -5.229 1.00 45.62 109 ASN A CA 1
ATOM 869 C C . ASN A 1 109 ? 9.425 17.268 -4.384 1.00 45.62 109 ASN A C 1
ATOM 871 O O . ASN A 1 109 ? 9.270 17.347 -3.166 1.00 45.62 109 ASN A O 1
ATOM 875 N N . HIS A 1 110 ? 10.232 18.092 -5.040 1.00 44.69 110 HIS A N 1
ATOM 876 C CA . HIS A 1 110 ? 10.733 19.360 -4.504 1.00 44.69 110 HIS A CA 1
ATOM 877 C C . HIS A 1 110 ? 9.572 20.364 -4.262 1.00 44.69 110 HIS A C 1
ATOM 879 O O . HIS A 1 110 ? 9.682 21.553 -4.545 1.00 44.69 110 HIS A O 1
ATOM 885 N N . ASN A 1 111 ? 8.429 19.876 -3.780 1.00 40.97 111 ASN A N 1
ATOM 886 C CA . ASN A 1 111 ? 7.190 20.585 -3.536 1.00 40.97 111 ASN A CA 1
ATOM 887 C C . ASN A 1 111 ? 6.531 19.944 -2.297 1.00 40.97 111 ASN A C 1
ATOM 889 O O . ASN A 1 111 ? 6.286 18.739 -2.329 1.00 40.97 111 ASN A O 1
ATOM 893 N N . PRO A 1 112 ? 6.234 20.695 -1.223 1.00 43.03 112 PRO A N 1
ATOM 894 C CA . PRO A 1 112 ? 5.660 20.175 0.029 1.00 43.03 112 PRO A CA 1
ATOM 895 C C . PRO A 1 112 ? 4.213 19.644 -0.081 1.00 43.03 112 PRO A C 1
ATOM 897 O O . PRO A 1 112 ? 3.541 19.481 0.930 1.00 43.03 112 PRO A O 1
ATOM 900 N N . TYR A 1 113 ? 3.737 19.361 -1.294 1.00 45.06 113 TYR A N 1
ATOM 901 C CA . TYR A 1 113 ? 2.402 18.857 -1.602 1.00 45.06 113 TYR A CA 1
ATOM 902 C C . TYR A 1 113 ? 2.577 17.610 -2.483 1.00 45.06 113 TYR A C 1
ATOM 904 O O . TYR A 1 113 ? 2.930 17.713 -3.663 1.00 45.06 113 TYR A O 1
ATOM 912 N N . GLY A 1 114 ? 2.493 16.448 -1.832 1.00 41.41 114 GLY A N 1
ATOM 913 C CA . GLY A 1 114 ? 3.033 15.158 -2.261 1.00 41.41 114 GLY A CA 1
ATOM 914 C C . GLY A 1 114 ? 2.409 14.523 -3.500 1.00 41.41 114 GLY A C 1
ATOM 915 O O . GLY A 1 114 ? 1.392 14.976 -4.017 1.00 41.41 114 GLY A O 1
ATOM 916 N N . ILE A 1 115 ? 3.059 13.455 -3.977 1.00 42.94 115 ILE A N 1
ATOM 917 C CA . ILE A 1 115 ? 2.491 12.444 -4.882 1.00 42.94 115 ILE A CA 1
ATOM 918 C C . ILE A 1 115 ? 3.258 11.126 -4.644 1.00 42.94 115 ILE A C 1
ATOM 920 O O . ILE A 1 115 ? 4.484 11.150 -4.579 1.00 42.94 115 ILE A O 1
ATOM 924 N N . ALA A 1 116 ? 2.575 9.982 -4.569 1.00 40.69 116 ALA A N 1
ATOM 925 C CA . ALA A 1 116 ? 3.189 8.648 -4.579 1.00 40.69 116 ALA A CA 1
ATOM 926 C C . ALA A 1 116 ? 2.867 7.907 -5.900 1.00 40.69 116 ALA A C 1
ATOM 928 O O . ALA A 1 116 ? 1.814 8.143 -6.496 1.00 40.69 116 ALA A O 1
ATOM 929 N N . TYR A 1 117 ? 3.765 7.029 -6.361 1.00 46.00 117 TYR A N 1
ATOM 930 C CA . TYR A 1 117 ? 3.496 5.986 -7.368 1.00 46.00 117 TYR A CA 1
ATOM 931 C C . TYR A 1 117 ? 3.717 4.600 -6.753 1.00 46.00 117 TYR A C 1
ATOM 933 O O . TYR A 1 117 ? 4.343 4.474 -5.705 1.00 46.00 117 TYR A O 1
ATOM 941 N N . VAL A 1 118 ? 3.225 3.563 -7.421 1.00 42.56 118 VAL A N 1
ATOM 942 C CA . VAL A 1 118 ? 3.728 2.185 -7.303 1.00 42.56 118 VAL A CA 1
ATOM 943 C C . VAL A 1 118 ? 4.955 2.054 -8.199 1.00 42.56 118 VAL A C 1
ATOM 945 O O . VAL A 1 118 ? 4.915 2.653 -9.294 1.00 42.56 118 VAL A O 1
#

Secondary structure (DSSP, 8-state):
----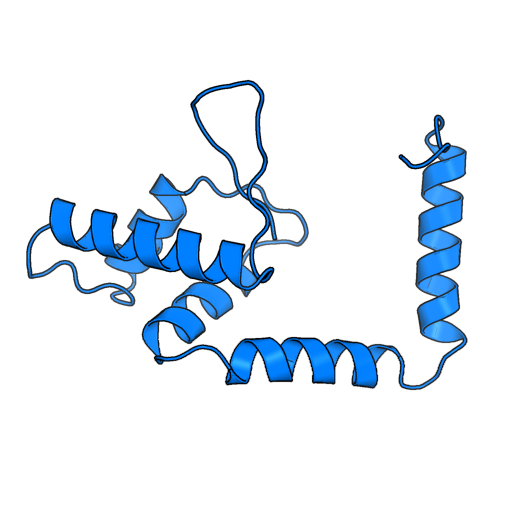-SHHHHHHHHHHHHHHHHHSTTHHHHHHHHHHHHHHTSSSHHHHHHHHHHTTSPTT--B-HHHHHHHHHHTTSS--TT-HHHHHHHHHHHHHHHHHTTSSEEE--SSSS-EEE-